Protein AF-A0A9D9CDP8-F1 (afdb_monomer)

Solvent-accessible surface area (backbone atoms only — not comparable to full-atom values): 4782 Å² total; per-residue (Å²): 85,73,25,64,76,56,57,92,87,63,86,78,74,52,51,56,52,79,94,64,58,49,92,42,41,29,35,30,37,70,70,75,62,59,91,96,53,82,82,88,49,89,57,52,78,38,72,43,38,24,43,47,38,44,75,62,33,41,76,69,70,62,80,48,64,70,40,73,51,46,71,50,78,43,76,55,134

pLDDT: mean 94.45, std 4.02, range [81.12, 98.69]

Radius of gyration: 13.14 Å; Cα contacts (8 Å, |Δi|>4): 140; chains: 1; bounding box: 31×28×34 Å

Foldseek 3Di:
DWAAAADPPDDDAADADDDFDQAWKKQKAWDPDDPPDDDPFPRHRHIDGNVCRHPVHGPQDDNDHGDDTDMDIGTDD

Structure (mmCIF, N/CA/C/O backbone):
data_AF-A0A9D9CDP8-F1
#
_entry.id   AF-A0A9D9CDP8-F1
#
loop_
_atom_site.group_PDB
_atom_site.id
_atom_site.type_symbol
_atom_site.label_atom_id
_atom_site.label_alt_id
_atom_site.label_comp_id
_atom_site.label_asym_id
_atom_site.label_entity_id
_atom_site.label_seq_id
_atom_site.pdbx_PDB_ins_code
_atom_site.Cartn_x
_atom_site.Cartn_y
_atom_site.Cartn_z
_atom_site.occupancy
_atom_site.B_iso_or_equiv
_atom_site.auth_seq_id
_atom_site.auth_comp_id
_atom_site.auth_asym_id
_atom_site.auth_atom_id
_atom_site.pdbx_PDB_model_num
ATOM 1 N N . ALA A 1 1 ? 6.871 -3.182 -0.601 1.00 91.12 1 ALA A N 1
ATOM 2 C CA . ALA A 1 1 ? 7.112 -3.964 -1.840 1.00 91.12 1 ALA A CA 1
ATOM 3 C C . ALA A 1 1 ? 8.441 -3.539 -2.462 1.00 91.12 1 ALA A C 1
ATOM 5 O O . ALA A 1 1 ? 8.858 -2.410 -2.218 1.00 91.12 1 ALA A O 1
ATOM 6 N N . PHE A 1 2 ? 9.104 -4.410 -3.230 1.00 93.25 2 PHE A N 1
ATOM 7 C CA . PHE A 1 2 ? 10.362 -4.087 -3.915 1.00 93.25 2 PHE A CA 1
ATOM 8 C C . PHE A 1 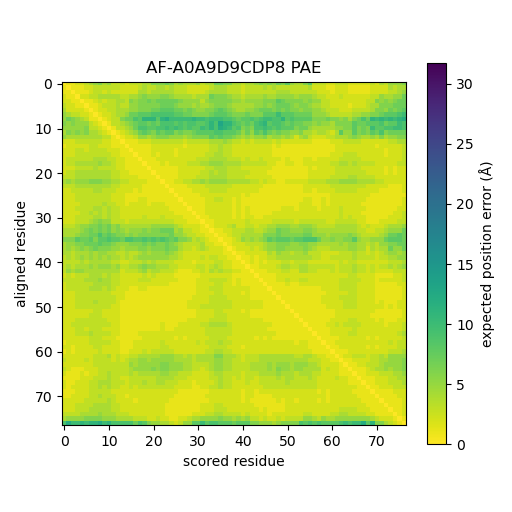2 ? 10.368 -4.654 -5.340 1.00 93.25 2 PHE A C 1
ATOM 10 O O . PHE A 1 2 ? 10.272 -5.866 -5.528 1.00 93.25 2 PHE A O 1
ATOM 17 N N . ASP A 1 3 ? 10.458 -3.769 -6.330 1.00 92.69 3 ASP A N 1
ATOM 18 C CA . ASP A 1 3 ? 10.623 -4.117 -7.736 1.00 92.69 3 ASP A CA 1
ATOM 19 C C . ASP A 1 3 ? 12.097 -4.462 -7.991 1.00 92.69 3 ASP A C 1
ATOM 21 O O . ASP A 1 3 ? 12.957 -3.604 -7.819 1.00 92.69 3 ASP A O 1
ATOM 25 N N . ILE A 1 4 ? 12.418 -5.688 -8.418 1.00 91.06 4 ILE A N 1
ATOM 26 C CA . ILE A 1 4 ? 13.812 -6.062 -8.725 1.00 91.06 4 ILE A CA 1
ATOM 27 C C . ILE A 1 4 ? 14.131 -5.702 -10.185 1.00 91.06 4 ILE A C 1
ATOM 29 O O . ILE A 1 4 ? 14.722 -4.660 -10.464 1.00 91.06 4 ILE A O 1
ATOM 33 N N . TYR A 1 5 ? 13.672 -6.522 -11.134 1.00 92.12 5 TYR A N 1
ATOM 34 C CA . TYR A 1 5 ? 13.807 -6.276 -12.573 1.00 92.12 5 TYR A CA 1
ATOM 35 C C . TYR A 1 5 ? 12.517 -6.661 -13.316 1.00 92.12 5 TYR A C 1
ATOM 37 O O . TYR A 1 5 ? 12.481 -7.708 -13.966 1.00 92.12 5 TYR A O 1
ATOM 45 N N . PRO A 1 6 ? 11.447 -5.846 -13.224 1.00 91.06 6 PRO A N 1
ATOM 46 C CA . PRO A 1 6 ? 10.214 -6.096 -13.969 1.00 91.06 6 PRO A CA 1
ATOM 47 C C . PRO A 1 6 ? 10.471 -6.080 -15.482 1.00 91.06 6 PRO A C 1
ATOM 49 O O . PRO A 1 6 ? 11.216 -5.227 -15.977 1.00 91.06 6 PRO A O 1
ATOM 52 N N .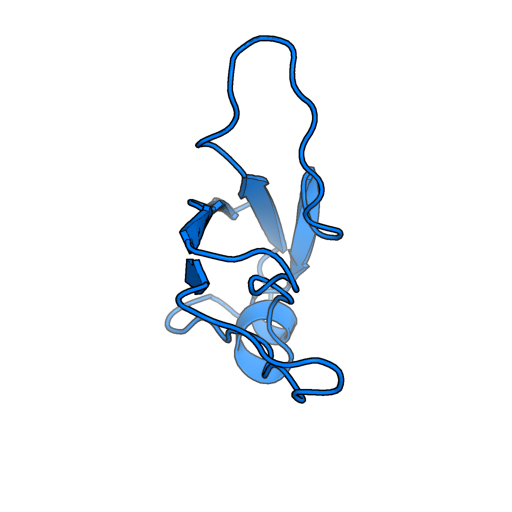 ARG A 1 7 ? 9.852 -6.994 -16.238 1.00 90.94 7 ARG A N 1
ATOM 53 C CA . ARG A 1 7 ? 9.907 -6.996 -17.708 1.00 90.94 7 ARG A CA 1
ATOM 54 C C . ARG A 1 7 ? 8.689 -6.292 -18.290 1.00 90.94 7 ARG A C 1
ATOM 56 O O . ARG A 1 7 ? 7.631 -6.187 -17.666 1.00 90.94 7 ARG A O 1
ATOM 63 N N . PHE A 1 8 ? 8.832 -5.816 -19.523 1.00 86.56 8 PHE A N 1
ATOM 64 C CA . PHE A 1 8 ? 7.714 -5.226 -20.247 1.00 86.56 8 PHE A CA 1
ATOM 65 C C . PHE A 1 8 ? 6.584 -6.253 -20.413 1.00 86.56 8 PHE A C 1
ATOM 67 O O . PHE A 1 8 ? 6.822 -7.376 -20.851 1.00 86.56 8 PHE A O 1
ATOM 74 N N . GLY A 1 9 ? 5.362 -5.864 -20.046 1.00 84.25 9 GLY A N 1
ATOM 75 C CA . GLY A 1 9 ? 4.186 -6.734 -20.117 1.00 84.25 9 GLY A CA 1
ATOM 76 C C . GLY A 1 9 ? 4.056 -7.765 -18.988 1.00 84.25 9 GLY A C 1
ATOM 77 O O . GLY A 1 9 ? 3.092 -8.531 -19.003 1.00 84.25 9 GLY A O 1
ATOM 78 N N . ASP A 1 10 ? 4.956 -7.786 -17.996 1.00 86.19 10 ASP A N 1
ATOM 79 C CA . ASP A 1 10 ? 4.799 -8.674 -16.838 1.00 86.19 10 ASP A CA 1
ATOM 80 C C . ASP A 1 10 ? 3.512 -8.325 -16.064 1.00 86.19 10 ASP A C 1
ATOM 82 O O . ASP A 1 10 ? 3.293 -7.184 -15.633 1.00 86.19 10 ASP A O 1
ATOM 86 N N . LYS A 1 11 ? 2.658 -9.337 -15.859 1.00 81.12 11 LYS A N 1
ATOM 87 C CA . LYS A 1 11 ? 1.455 -9.227 -15.027 1.00 81.12 11 LYS A CA 1
ATOM 88 C C . LYS A 1 11 ? 1.864 -9.208 -13.556 1.00 81.12 11 LYS A C 1
ATOM 90 O O . LYS A 1 11 ? 2.215 -10.239 -12.989 1.00 81.12 11 LYS A O 1
ATOM 95 N N . ARG A 1 12 ? 1.803 -8.030 -12.940 1.00 86.31 12 ARG A N 1
ATOM 96 C CA . ARG A 1 12 ? 2.072 -7.838 -11.512 1.00 86.31 12 ARG A CA 1
ATOM 97 C C . ARG A 1 12 ? 0.822 -8.162 -10.703 1.00 86.31 12 ARG A C 1
ATOM 99 O O . ARG A 1 12 ? -0.248 -7.630 -10.983 1.00 86.31 12 ARG A O 1
ATOM 106 N N . GLN A 1 13 ? 0.954 -9.058 -9.729 1.00 89.94 13 GLN A N 1
ATOM 107 C CA . GLN A 1 13 ? -0.142 -9.389 -8.824 1.00 89.94 13 GLN A CA 1
ATOM 108 C C . GLN A 1 13 ? -0.327 -8.285 -7.782 1.00 89.94 13 GLN A C 1
ATOM 110 O O . GLN A 1 13 ? 0.645 -7.692 -7.307 1.00 89.94 13 GLN A O 1
ATOM 115 N N . LYS A 1 14 ? -1.589 -8.038 -7.420 1.00 95.00 14 LYS A N 1
ATOM 116 C CA . LYS A 1 14 ? -1.944 -7.177 -6.293 1.00 95.00 14 LYS A CA 1
ATOM 117 C C . LYS A 1 14 ? -1.444 -7.799 -4.995 1.00 95.00 14 LYS A C 1
ATOM 119 O O . LYS A 1 14 ? -1.559 -9.007 -4.793 1.00 95.00 14 LYS A O 1
ATOM 124 N N . VAL A 1 15 ? -0.918 -6.961 -4.111 1.00 96.12 15 VAL A N 1
ATOM 125 C CA . VAL A 1 15 ? -0.506 -7.362 -2.766 1.00 96.12 15 VAL A CA 1
ATOM 126 C C . VAL A 1 15 ? -1.729 -7.327 -1.864 1.00 96.12 15 VAL A C 1
ATOM 128 O O . VAL A 1 15 ? -2.339 -6.274 -1.690 1.00 96.12 15 VAL A O 1
ATOM 131 N N . ARG A 1 16 ? -2.084 -8.481 -1.305 1.00 97.75 16 ARG A N 1
ATOM 132 C CA . ARG A 1 16 ? -3.155 -8.617 -0.317 1.00 97.75 16 ARG A CA 1
ATOM 133 C C . ARG A 1 16 ? -2.572 -8.537 1.084 1.00 97.75 16 ARG A C 1
ATOM 135 O O . ARG A 1 16 ? -1.457 -9.001 1.315 1.00 97.75 16 ARG A O 1
ATOM 142 N N . LEU A 1 17 ? -3.318 -7.913 1.983 1.00 97.25 17 LEU A N 1
ATOM 143 C CA . LEU A 1 17 ? -2.993 -7.862 3.403 1.00 97.25 17 LEU A CA 1
ATOM 144 C C . LEU A 1 17 ? -3.702 -9.002 4.137 1.00 97.25 17 LEU A C 1
ATOM 146 O O . LEU A 1 17 ? -4.601 -9.636 3.592 1.00 97.25 17 LEU A O 1
ATOM 150 N N . GLU A 1 18 ? -3.309 -9.248 5.379 1.00 97.81 18 GLU A N 1
ATOM 151 C CA . GLU A 1 18 ? -3.936 -10.239 6.252 1.00 97.81 18 GLU A CA 1
ATOM 152 C C . GLU A 1 18 ? -4.111 -9.650 7.655 1.00 97.81 18 GLU A C 1
ATOM 154 O O . GLU A 1 18 ? -3.436 -8.687 8.025 1.00 97.81 18 GLU A O 1
ATOM 159 N N . GLY A 1 19 ? -5.032 -10.217 8.438 1.00 97.88 19 GLY A N 1
ATOM 160 C CA . GLY A 1 19 ? -5.246 -9.823 9.835 1.00 97.88 19 GLY A CA 1
ATOM 161 C C . GLY A 1 19 ? -5.983 -8.494 10.038 1.00 97.88 19 GLY A C 1
ATOM 162 O O . GLY A 1 19 ? -5.970 -7.959 11.145 1.00 97.88 19 GLY A O 1
ATOM 163 N N . LEU A 1 20 ? -6.629 -7.954 8.999 1.00 98.19 20 LEU A N 1
ATOM 164 C CA . LEU A 1 20 ? -7.476 -6.765 9.109 1.00 98.19 20 LEU A CA 1
ATOM 165 C C . LEU A 1 20 ? -8.909 -7.136 9.506 1.00 98.19 20 LEU A C 1
ATOM 167 O O . LEU A 1 20 ? -9.378 -8.250 9.286 1.00 98.19 20 LEU A O 1
ATOM 171 N N . ILE A 1 21 ? -9.627 -6.164 10.061 1.00 98.38 21 ILE A N 1
ATOM 172 C CA . ILE A 1 21 ? -11.051 -6.288 10.361 1.00 98.38 21 ILE A CA 1
ATOM 173 C C . ILE A 1 21 ? -11.830 -5.866 9.106 1.00 98.38 21 ILE A C 1
ATOM 175 O O . ILE A 1 21 ? -11.684 -4.738 8.639 1.00 98.38 21 ILE A O 1
ATOM 179 N N . ALA A 1 22 ? -12.630 -6.773 8.542 1.00 98.12 22 ALA A N 1
ATOM 180 C CA . ALA A 1 22 ? -13.224 -6.617 7.211 1.00 98.12 22 ALA A CA 1
ATOM 181 C C . ALA A 1 22 ? -14.118 -5.371 7.045 1.00 98.12 22 ALA A C 1
ATOM 183 O O . ALA A 1 22 ? -14.064 -4.720 6.000 1.00 98.12 22 ALA A O 1
ATOM 184 N N . ASP A 1 23 ? -14.904 -5.027 8.068 1.00 97.75 23 ASP A N 1
ATOM 185 C CA . ASP A 1 23 ? -15.851 -3.904 8.084 1.00 97.75 23 ASP A CA 1
ATOM 186 C C . ASP A 1 23 ? -15.212 -2.557 8.462 1.00 97.75 23 ASP A C 1
ATOM 188 O O . ASP A 1 23 ? -15.852 -1.513 8.328 1.00 97.75 23 ASP A O 1
ATOM 192 N N . LYS A 1 24 ? -13.937 -2.545 8.874 1.00 98.44 24 LYS A N 1
ATOM 193 C CA . LYS A 1 24 ? -13.210 -1.304 9.159 1.00 98.44 24 LYS A CA 1
ATOM 194 C C . LYS A 1 24 ? -12.627 -0.668 7.905 1.00 98.44 24 LYS A C 1
ATOM 196 O O . LYS A 1 24 ? -12.282 -1.340 6.935 1.00 98.44 24 LYS A O 1
ATOM 201 N N . GLN A 1 25 ? -12.491 0.652 7.969 1.00 98.56 25 GLN A N 1
ATOM 202 C CA . GLN A 1 25 ? -11.880 1.476 6.936 1.00 98.56 25 GLN A CA 1
ATOM 203 C C . GLN A 1 25 ? -10.419 1.762 7.280 1.00 98.56 25 GLN A C 1
ATOM 205 O O . GLN A 1 25 ? -10.086 2.061 8.427 1.00 98.56 25 GLN A O 1
ATOM 210 N N . TYR A 1 26 ? -9.552 1.684 6.279 1.00 98.69 26 TYR A N 1
ATOM 211 C CA . TYR A 1 26 ? -8.114 1.852 6.422 1.00 98.69 26 TYR A CA 1
ATOM 212 C C . TYR A 1 26 ? -7.593 2.818 5.368 1.00 98.69 26 TYR A C 1
ATOM 214 O O . TYR A 1 26 ? -7.765 2.590 4.171 1.00 98.69 26 TYR A O 1
ATOM 222 N N . GLN A 1 27 ? -6.940 3.885 5.815 1.00 98.50 27 GLN A N 1
ATOM 223 C CA . GLN A 1 27 ? -6.239 4.809 4.937 1.00 98.50 27 GLN A CA 1
ATOM 224 C C . GLN A 1 27 ? -4.857 4.257 4.588 1.00 98.50 27 GLN A C 1
ATOM 226 O O . GLN A 1 27 ? -4.155 3.722 5.447 1.00 98.50 27 GLN A O 1
ATOM 231 N N . VAL A 1 28 ? -4.485 4.399 3.320 1.00 98.31 28 VAL A N 1
ATOM 232 C CA . VAL A 1 28 ? -3.245 3.890 2.733 1.00 98.31 28 VAL A CA 1
ATOM 233 C C . VAL A 1 28 ? -2.342 5.066 2.383 1.00 98.31 28 VAL A C 1
ATOM 235 O O . VAL A 1 28 ? -2.704 5.874 1.534 1.00 98.31 28 VAL A O 1
ATOM 238 N N . ASN A 1 29 ? -1.151 5.146 2.976 1.00 97.38 29 ASN A N 1
ATOM 239 C CA . ASN A 1 29 ? -0.185 6.215 2.701 1.00 97.38 29 ASN A CA 1
ATOM 240 C C . ASN A 1 29 ? 1.192 5.638 2.36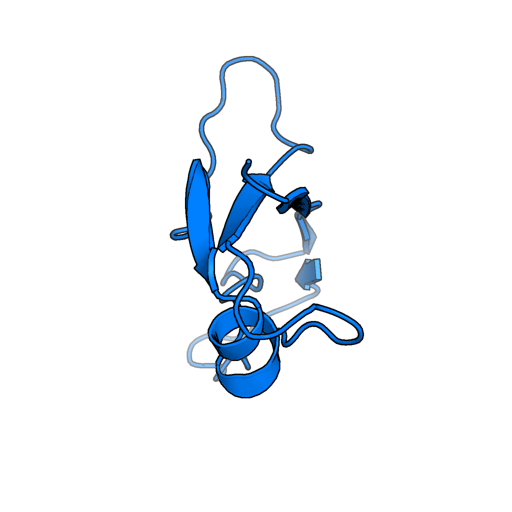8 1.00 97.38 29 ASN A C 1
ATOM 242 O O . ASN A 1 29 ? 1.723 4.818 3.106 1.00 97.38 29 ASN A O 1
ATOM 246 N N . GLU A 1 30 ? 1.803 6.072 1.272 1.00 96.75 30 GLU A N 1
ATOM 247 C CA . GLU A 1 30 ? 3.206 5.793 0.974 1.00 96.75 30 GLU A CA 1
ATOM 248 C C . GLU A 1 30 ? 4.100 6.764 1.755 1.00 96.75 30 GLU A C 1
ATOM 250 O O . GLU A 1 30 ? 3.945 7.980 1.653 1.00 96.75 30 GLU A O 1
ATOM 255 N N . ILE A 1 31 ? 5.035 6.226 2.540 1.00 96.50 31 ILE A N 1
ATOM 256 C CA . ILE A 1 31 ? 5.792 7.002 3.539 1.00 96.50 31 ILE A CA 1
ATOM 257 C C . ILE A 1 31 ? 7.288 7.127 3.235 1.00 96.50 31 ILE A C 1
ATOM 259 O O . ILE A 1 31 ? 7.984 7.895 3.888 1.00 96.50 31 ILE A O 1
ATOM 263 N N . ASN A 1 32 ? 7.810 6.399 2.246 1.00 94.62 32 ASN A N 1
ATOM 264 C CA . ASN A 1 32 ? 9.230 6.440 1.873 1.00 94.62 32 ASN A CA 1
ATOM 265 C C . ASN A 1 32 ? 9.541 7.434 0.738 1.00 94.62 32 ASN A C 1
ATOM 267 O O . ASN A 1 32 ? 10.533 7.263 0.028 1.00 94.62 32 ASN A O 1
ATOM 271 N N . MET A 1 33 ? 8.696 8.450 0.549 1.00 92.81 33 MET A N 1
ATOM 272 C CA . MET A 1 33 ? 8.881 9.479 -0.474 1.00 92.81 33 MET A CA 1
ATOM 273 C C . MET A 1 33 ? 9.992 10.463 -0.090 1.00 92.81 33 MET A C 1
ATOM 275 O O . MET A 1 33 ? 10.137 10.834 1.075 1.00 92.81 33 MET A O 1
ATOM 279 N N . MET A 1 34 ? 10.749 10.936 -1.083 1.00 90.31 34 MET A N 1
ATOM 280 C CA . MET A 1 34 ? 11.707 12.026 -0.878 1.00 90.31 34 MET A CA 1
ATOM 281 C C . MET A 1 34 ? 10.969 13.344 -0.575 1.00 90.31 34 MET A C 1
ATOM 283 O O . MET A 1 34 ? 9.877 13.568 -1.107 1.00 90.31 34 MET A O 1
ATOM 287 N N . PRO A 1 35 ? 11.547 14.249 0.237 1.00 91.56 35 PRO A N 1
ATOM 288 C CA . PRO A 1 35 ? 10.929 15.539 0.536 1.00 91.56 35 PRO A CA 1
ATOM 289 C C . PRO A 1 35 ? 10.560 16.320 -0.734 1.00 91.56 35 PRO A C 1
ATOM 291 O O . PRO A 1 35 ? 11.378 16.473 -1.639 1.00 91.56 35 PRO A O 1
ATOM 294 N N . GLY A 1 36 ? 9.323 16.820 -0.796 1.00 91.50 36 GLY A N 1
ATOM 295 C CA . GLY A 1 36 ? 8.801 17.564 -1.949 1.00 91.50 36 GLY A CA 1
ATOM 296 C C . GLY A 1 36 ? 8.321 16.699 -3.122 1.00 91.50 36 GLY A C 1
ATOM 297 O O . GLY A 1 36 ? 7.808 17.249 -4.095 1.00 91.50 36 GLY A O 1
ATOM 298 N N . GLN A 1 37 ? 8.437 15.370 -3.042 1.00 91.56 37 GLN A N 1
ATOM 299 C CA . GLN A 1 37 ? 7.951 14.457 -4.076 1.00 91.56 37 GLN A CA 1
ATOM 300 C C . GLN A 1 37 ? 6.582 13.864 -3.709 1.00 91.56 37 GLN A C 1
ATOM 302 O O . GLN A 1 37 ? 6.374 13.378 -2.599 1.00 91.56 37 GLN A O 1
ATOM 307 N N . GLY A 1 38 ? 5.653 13.863 -4.668 1.00 90.06 38 GLY A N 1
ATOM 308 C CA . GLY A 1 38 ? 4.365 13.176 -4.545 1.00 90.06 38 GLY A CA 1
ATOM 309 C C . GLY A 1 38 ? 4.459 11.683 -4.867 1.00 90.06 38 GLY A C 1
ATOM 310 O O . GLY A 1 38 ? 5.288 11.267 -5.677 1.00 90.06 38 GLY A O 1
ATOM 311 N N . SER A 1 39 ? 3.592 10.881 -4.249 1.00 93.19 39 SER A N 1
ATOM 312 C CA . SER A 1 39 ? 3.496 9.442 -4.513 1.00 93.19 39 SER A CA 1
ATOM 313 C C . SER A 1 39 ? 2.886 9.151 -5.891 1.00 93.19 39 SER A C 1
ATOM 315 O O . SER A 1 39 ? 1.941 9.810 -6.327 1.00 93.19 39 SER A O 1
ATOM 317 N N . TRP A 1 40 ? 3.403 8.116 -6.558 1.00 90.38 40 TRP A N 1
ATOM 318 C CA . TRP A 1 40 ? 2.820 7.539 -7.779 1.00 90.38 40 TRP A CA 1
ATOM 319 C C . TRP A 1 40 ? 2.009 6.265 -7.505 1.00 90.38 40 TRP A C 1
ATOM 321 O O . TRP A 1 40 ? 1.638 5.541 -8.432 1.00 90.38 40 TRP A O 1
ATOM 331 N N . LEU A 1 41 ? 1.778 5.924 -6.238 1.00 93.12 41 LEU A N 1
ATOM 332 C CA . LEU A 1 41 ? 0.873 4.848 -5.864 1.00 93.12 41 LEU A CA 1
ATOM 333 C C . LEU A 1 41 ? -0.570 5.333 -6.033 1.00 93.12 41 LEU A C 1
ATOM 335 O O . LEU A 1 41 ? -0.993 6.283 -5.384 1.00 93.12 41 LEU A O 1
ATOM 339 N N . SER A 1 42 ? -1.345 4.654 -6.881 1.00 90.69 42 SER A N 1
ATOM 340 C CA . SER A 1 42 ? -2.738 5.022 -7.174 1.00 90.69 42 SER A CA 1
ATOM 341 C C . SER A 1 42 ? -3.638 5.060 -5.933 1.00 90.69 42 SER A C 1
ATOM 343 O O . SER A 1 42 ? -4.557 5.868 -5.878 1.00 90.69 42 SER A O 1
ATOM 345 N N . GLY A 1 43 ? -3.359 4.211 -4.940 1.00 92.69 43 GLY A N 1
ATOM 346 C CA . GLY A 1 43 ? -4.078 4.160 -3.664 1.00 92.69 43 GLY A CA 1
ATOM 347 C C . GLY A 1 43 ? -3.551 5.101 -2.578 1.00 92.69 43 GLY A C 1
ATOM 348 O O . GLY A 1 43 ? -4.044 5.036 -1.458 1.00 92.69 43 GLY A O 1
ATOM 349 N N . ASN A 1 44 ? -2.547 5.938 -2.853 1.00 96.75 44 ASN A N 1
ATOM 350 C CA . ASN A 1 44 ? -1.981 6.825 -1.838 1.00 96.75 44 ASN A CA 1
ATOM 351 C C . ASN A 1 44 ? -2.986 7.899 -1.391 1.00 96.75 44 ASN A C 1
ATOM 353 O O . ASN A 1 44 ? -3.574 8.593 -2.219 1.00 96.75 44 ASN A O 1
ATOM 357 N N . GLY A 1 45 ? -3.153 8.051 -0.078 1.00 96.56 45 GLY A N 1
ATOM 358 C CA . GLY A 1 45 ? -4.123 8.940 0.554 1.00 96.56 45 GLY A CA 1
ATOM 359 C C . GLY A 1 45 ? -5.562 8.421 0.534 1.00 96.56 45 GLY A C 1
ATOM 360 O O . GLY A 1 45 ? -6.432 9.060 1.125 1.00 96.56 45 GLY A O 1
ATOM 361 N N . GLN A 1 46 ? -5.831 7.286 -0.122 1.00 97.88 46 GLN A N 1
ATOM 362 C CA . GLN A 1 46 ? -7.173 6.718 -0.242 1.00 97.88 46 GLN A CA 1
ATOM 363 C C . GLN A 1 46 ? -7.500 5.784 0.924 1.00 97.88 46 GLN A C 1
ATOM 365 O O . GLN A 1 46 ? -6.614 5.214 1.562 1.00 97.88 46 GLN A O 1
ATOM 370 N N . THR A 1 47 ? -8.797 5.609 1.162 1.00 98.31 47 THR A N 1
ATOM 371 C CA . THR A 1 47 ? -9.335 4.733 2.202 1.00 98.31 47 THR A CA 1
ATOM 372 C C . THR A 1 47 ? -10.021 3.529 1.569 1.00 98.31 47 THR A C 1
ATOM 374 O O . THR A 1 47 ? -10.804 3.678 0.632 1.00 98.31 47 THR A O 1
ATOM 377 N N . PHE A 1 48 ? -9.735 2.342 2.095 1.00 98.38 48 PHE A N 1
ATOM 378 C CA . PHE A 1 48 ? -10.283 1.070 1.633 1.00 98.38 48 PHE A CA 1
ATOM 379 C C . PHE A 1 48 ? -10.824 0.261 2.810 1.00 98.38 48 PHE A C 1
ATOM 381 O O . PHE A 1 48 ? -10.308 0.361 3.925 1.00 98.38 48 PHE A O 1
ATOM 388 N N . SER A 1 49 ? -11.816 -0.595 2.559 1.00 98.56 49 SER A N 1
ATOM 389 C CA . SER A 1 49 ? -12.257 -1.556 3.569 1.00 98.56 49 SER A CA 1
ATOM 390 C C . SER A 1 49 ? -11.178 -2.609 3.831 1.00 98.56 49 SER A C 1
ATOM 392 O O . SER A 1 49 ? -10.397 -2.961 2.938 1.00 98.56 49 SER A O 1
ATOM 394 N N . GLY A 1 50 ? -11.164 -3.163 5.045 1.00 98.50 50 GLY A N 1
ATOM 395 C CA . GLY A 1 50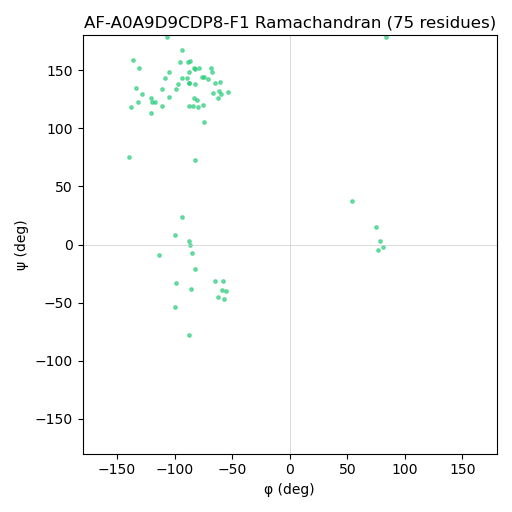 ? -10.319 -4.309 5.374 1.00 98.50 50 GLY A CA 1
ATOM 396 C C . GLY A 1 50 ? -10.577 -5.483 4.428 1.00 98.50 50 GLY A C 1
ATOM 397 O O . GLY A 1 50 ? -9.629 -6.103 3.953 1.00 98.50 50 GLY A O 1
ATOM 398 N N . ASP A 1 51 ? -11.843 -5.726 4.074 1.00 98.69 51 ASP A N 1
ATOM 399 C CA . ASP A 1 51 ? -12.230 -6.749 3.096 1.00 98.69 51 ASP A CA 1
ATOM 400 C C . ASP A 1 51 ? -11.558 -6.536 1.730 1.00 98.69 51 ASP A C 1
ATOM 402 O O . ASP A 1 51 ? -10.949 -7.455 1.182 1.00 98.69 51 ASP A O 1
ATOM 406 N N . TYR A 1 52 ? -11.575 -5.304 1.209 1.00 98.50 52 TYR A N 1
ATOM 407 C CA . TYR A 1 52 ? -10.930 -4.982 -0.062 1.00 98.50 52 TYR A CA 1
ATOM 408 C C . TYR A 1 52 ? -9.417 -5.216 0.003 1.00 98.50 52 TYR A C 1
ATOM 410 O O . TYR A 1 52 ? -8.837 -5.816 -0.905 1.00 98.50 52 TYR A O 1
ATOM 418 N N . LEU A 1 53 ? -8.767 -4.770 1.080 1.00 98.31 53 LEU A N 1
ATOM 419 C CA . LEU A 1 53 ? -7.322 -4.924 1.252 1.00 98.31 53 LEU A CA 1
ATOM 420 C C . LEU A 1 53 ? -6.893 -6.394 1.368 1.00 98.31 53 LEU A C 1
ATOM 422 O O . LEU A 1 53 ? -5.802 -6.740 0.908 1.00 98.31 53 LEU A O 1
ATOM 426 N N . MET A 1 54 ? -7.744 -7.258 1.927 1.00 98.50 54 MET A N 1
ATOM 427 C CA . MET A 1 54 ? -7.464 -8.689 2.073 1.00 98.50 54 MET A CA 1
ATOM 428 C C . MET A 1 54 ? -7.842 -9.513 0.831 1.00 98.50 54 MET A C 1
ATOM 430 O O . MET A 1 54 ? -7.097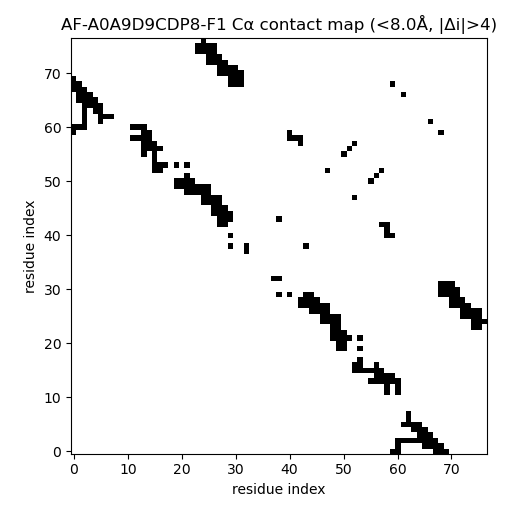 -10.409 0.443 1.00 98.50 54 MET A O 1
ATOM 434 N N . ASN A 1 55 ? -8.952 -9.205 0.155 1.00 98.25 55 ASN A N 1
ATOM 435 C CA . ASN A 1 55 ? -9.468 -10.027 -0.948 1.00 98.25 55 ASN A CA 1
ATOM 436 C C . ASN A 1 55 ? -9.088 -9.50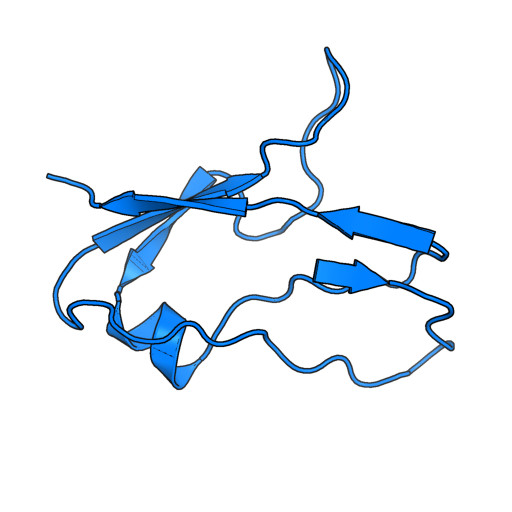7 -2.345 1.00 98.25 55 ASN A C 1
ATOM 438 O O . ASN A 1 55 ? -8.838 -10.299 -3.262 1.00 98.25 55 ASN A O 1
A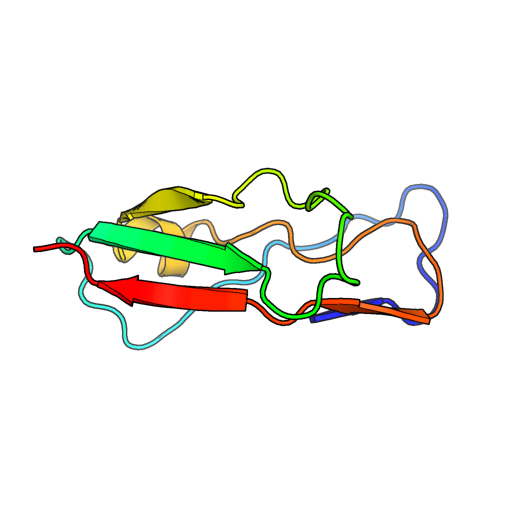TOM 442 N N . VAL A 1 56 ? -8.987 -8.185 -2.520 1.00 97.56 56 VAL A N 1
ATOM 443 C CA . VAL A 1 56 ? -8.608 -7.548 -3.795 1.00 97.56 56 VAL A CA 1
ATOM 444 C C . VAL A 1 56 ? -7.133 -7.151 -3.791 1.00 97.56 56 VAL A C 1
ATOM 446 O O . VAL A 1 56 ? -6.383 -7.585 -4.669 1.00 97.56 56 VAL A O 1
ATOM 449 N N . GLY A 1 57 ? -6.706 -6.387 -2.786 1.00 97.38 57 GLY A N 1
ATOM 450 C CA . GLY A 1 57 ? -5.323 -5.949 -2.596 1.00 97.38 57 GLY A CA 1
ATOM 451 C C . GLY A 1 57 ? -4.911 -4.696 -3.384 1.00 97.38 57 GLY A C 1
ATOM 452 O O . GLY A 1 57 ? -5.679 -4.107 -4.151 1.00 97.38 57 GLY A O 1
ATOM 453 N N . LEU A 1 58 ? -3.655 -4.290 -3.185 1.00 97.12 58 LEU A N 1
ATOM 454 C CA . LEU A 1 58 ? -3.055 -3.048 -3.679 1.00 97.12 58 LEU A CA 1
ATOM 455 C C . LEU A 1 58 ? -2.047 -3.286 -4.814 1.00 97.12 58 LEU A C 1
ATOM 457 O O . LEU A 1 58 ? -1.245 -4.221 -4.778 1.00 97.12 58 LEU A O 1
ATOM 461 N N . ASP A 1 59 ? -2.020 -2.380 -5.792 1.00 94.44 59 ASP A N 1
ATOM 462 C CA . ASP A 1 59 ? -1.048 -2.386 -6.894 1.00 94.44 59 ASP A CA 1
ATOM 463 C C . ASP A 1 59 ? 0.284 -1.738 -6.467 1.00 94.44 59 ASP A C 1
ATOM 465 O O . ASP A 1 59 ? 0.614 -0.616 -6.851 1.00 94.44 59 ASP A O 1
ATOM 469 N N . LEU A 1 60 ? 1.059 -2.442 -5.635 1.00 94.56 60 LEU A N 1
ATOM 470 C CA . LEU A 1 60 ? 2.306 -1.906 -5.066 1.00 94.56 60 LEU A CA 1
ATOM 471 C C . LEU A 1 60 ? 3.526 -2.019 -5.996 1.00 94.56 60 LEU A C 1
ATOM 473 O O . LEU A 1 60 ? 4.500 -1.287 -5.821 1.00 94.56 60 LEU A O 1
ATOM 477 N N . PHE A 1 61 ? 3.506 -2.916 -6.980 1.00 93.12 61 PHE A N 1
ATOM 478 C CA . PHE A 1 61 ? 4.635 -3.118 -7.894 1.00 93.12 61 PHE A CA 1
ATOM 479 C C . PHE A 1 61 ? 4.561 -2.176 -9.096 1.00 93.12 61 PHE A C 1
ATOM 481 O O . PHE A 1 61 ? 3.493 -1.953 -9.672 1.00 93.12 61 PHE A O 1
ATOM 488 N N . SER A 1 62 ? 5.696 -1.621 -9.508 1.00 89.88 62 SER A N 1
ATOM 489 C CA . SER A 1 62 ? 5.819 -0.716 -10.656 1.00 89.88 62 SER A CA 1
ATOM 490 C C . SER A 1 62 ? 6.493 -1.398 -11.859 1.00 89.88 62 SER A C 1
ATOM 492 O O . SER A 1 62 ? 6.825 -2.579 -11.825 1.00 89.88 62 SER A O 1
ATOM 494 N N . GLY A 1 63 ? 6.636 -0.668 -12.969 1.00 89.56 63 GLY A N 1
ATOM 495 C CA . GLY A 1 63 ? 7.509 -1.080 -14.076 1.00 89.56 63 GLY A CA 1
ATOM 496 C C . GLY A 1 63 ? 8.963 -0.626 -13.891 1.00 89.56 63 GLY A C 1
ATOM 497 O O . GLY A 1 63 ? 9.792 -0.890 -14.759 1.00 89.56 63 GLY A O 1
ATOM 498 N N . ASN A 1 64 ? 9.269 0.081 -12.798 1.00 90.31 64 ASN A N 1
ATOM 499 C CA . ASN A 1 64 ? 10.599 0.605 -12.521 1.00 90.31 64 ASN A CA 1
ATOM 500 C C . ASN A 1 64 ? 11.501 -0.502 -11.972 1.00 90.31 64 ASN A C 1
ATOM 502 O O . ASN A 1 64 ? 11.045 -1.446 -11.332 1.00 90.31 64 ASN A O 1
ATOM 506 N N . LYS A 1 65 ? 12.803 -0.378 -12.216 1.00 92.88 65 LYS A N 1
ATOM 507 C CA . LYS A 1 65 ? 13.811 -1.306 -11.692 1.00 92.88 65 LYS A CA 1
ATOM 508 C C . LYS A 1 65 ? 14.284 -0.826 -10.325 1.00 92.88 65 LYS A C 1
ATOM 510 O O . LYS A 1 65 ? 14.466 0.376 -10.144 1.00 92.88 65 LYS A O 1
ATOM 515 N N . LEU A 1 66 ? 14.541 -1.766 -9.418 1.00 94.06 66 LEU A N 1
ATOM 516 C CA . LEU A 1 66 ? 15.130 -1.514 -8.096 1.00 94.06 66 LEU A CA 1
ATOM 517 C C . LEU A 1 66 ? 14.375 -0.455 -7.274 1.00 94.06 66 LEU A C 1
ATOM 519 O O . LEU A 1 66 ? 14.985 0.355 -6.580 1.00 94.06 66 LEU A O 1
ATOM 523 N N . HIS A 1 67 ? 13.045 -0.447 -7.363 1.00 91.56 67 HIS A N 1
ATOM 524 C CA . HIS A 1 67 ? 12.200 0.551 -6.713 1.00 91.56 67 HIS A CA 1
ATOM 525 C C . HIS A 1 67 ? 11.505 -0.040 -5.483 1.00 91.56 67 HIS A C 1
ATOM 527 O O . HIS A 1 67 ? 10.853 -1.082 -5.564 1.00 91.56 67 HIS A O 1
ATOM 533 N N . SER A 1 68 ? 11.633 0.619 -4.330 1.00 92.81 68 SER A N 1
ATOM 534 C CA . SER A 1 68 ? 10.987 0.209 -3.081 1.00 92.81 68 SER A CA 1
ATOM 535 C C . SER A 1 68 ? 9.800 1.103 -2.744 1.00 92.81 68 SER A C 1
ATOM 537 O O . SER A 1 68 ? 9.785 2.294 -3.043 1.00 92.81 68 SER A O 1
ATOM 539 N N . ARG A 1 69 ? 8.800 0.510 -2.089 1.00 93.56 69 ARG A N 1
ATOM 540 C CA . ARG A 1 69 ? 7.672 1.233 -1.494 1.00 93.56 69 ARG A CA 1
ATOM 541 C C . ARG A 1 69 ? 7.411 0.742 -0.086 1.00 93.56 69 ARG A C 1
ATOM 543 O O . ARG A 1 69 ? 7.338 -0.476 0.137 1.00 93.56 69 ARG A O 1
ATOM 550 N N . VAL A 1 70 ? 7.215 1.686 0.820 1.00 96.38 70 VAL A N 1
ATOM 551 C CA . VAL A 1 70 ? 6.777 1.466 2.195 1.00 96.38 70 VAL A CA 1
ATOM 552 C C . VAL A 1 70 ? 5.438 2.158 2.346 1.00 96.38 70 VAL A C 1
ATOM 554 O O . VAL A 1 70 ? 5.314 3.352 2.086 1.00 96.38 70 VAL A O 1
ATOM 557 N N . VAL A 1 71 ? 4.437 1.378 2.732 1.00 97.38 71 VAL A N 1
ATOM 558 C CA . VAL A 1 71 ? 3.061 1.839 2.846 1.00 97.38 71 VAL A CA 1
ATOM 559 C C . VAL A 1 71 ? 2.614 1.650 4.285 1.00 97.38 71 VAL A C 1
ATOM 561 O O . VAL A 1 71 ? 2.719 0.550 4.827 1.00 97.38 71 VAL A O 1
ATO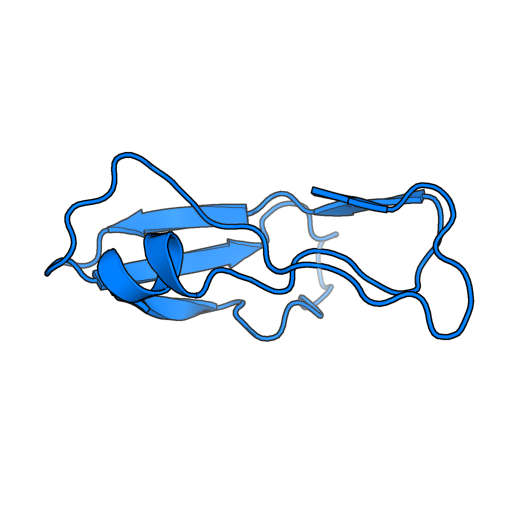M 564 N N . GLU A 1 72 ? 2.136 2.729 4.881 1.00 97.94 72 GLU A N 1
ATOM 565 C CA . GLU A 1 72 ? 1.455 2.748 6.163 1.00 97.94 72 GLU A CA 1
ATOM 566 C C . GLU A 1 72 ? -0.044 2.504 5.953 1.00 97.94 72 GLU A C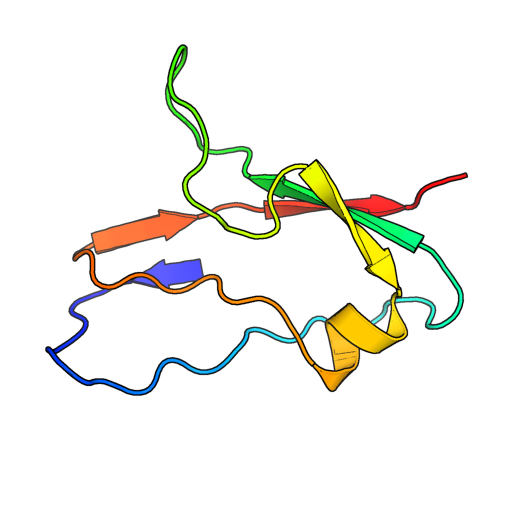 1
ATOM 568 O O . GLU A 1 72 ? -0.647 3.018 5.005 1.00 97.94 72 GLU A O 1
ATOM 573 N N . ILE A 1 73 ? -0.630 1.700 6.841 1.00 98.06 73 ILE A N 1
ATOM 574 C CA . ILE A 1 73 ? -2.053 1.366 6.857 1.00 98.06 73 ILE A CA 1
ATOM 575 C C . ILE A 1 73 ? -2.616 1.814 8.203 1.00 98.06 73 ILE A C 1
ATOM 577 O O . ILE A 1 73 ? -2.272 1.240 9.237 1.00 98.06 73 ILE A O 1
ATOM 581 N N . THR A 1 74 ? -3.501 2.808 8.186 1.00 98.19 74 THR A N 1
ATOM 582 C CA . THR A 1 74 ? -4.041 3.418 9.409 1.00 98.19 74 THR A CA 1
ATOM 583 C C . THR A 1 74 ? -5.548 3.256 9.457 1.00 98.19 74 THR A C 1
ATOM 585 O O . THR A 1 74 ? -6.260 3.691 8.551 1.00 98.19 74 THR A O 1
ATOM 588 N N . VAL A 1 75 ? -6.045 2.634 10.528 1.00 98.12 75 VAL A N 1
ATOM 589 C CA . VAL A 1 75 ? -7.486 2.501 10.765 1.00 98.12 75 VAL A CA 1
ATOM 590 C C . VAL A 1 75 ? -8.120 3.885 10.903 1.00 98.12 75 VAL A C 1
ATOM 592 O O . VAL A 1 75 ? -7.596 4.743 11.611 1.00 98.12 75 VAL A O 1
ATOM 595 N N . GLN A 1 76 ? -9.227 4.108 10.203 1.00 96.94 76 GLN A N 1
ATOM 596 C CA . GLN A 1 76 ? -10.000 5.338 10.318 1.00 96.94 76 GLN A CA 1
ATOM 597 C C . GLN A 1 76 ? -11.032 5.217 11.456 1.00 96.94 76 GLN A C 1
ATOM 599 O O . GLN A 1 76 ? -11.475 4.095 11.731 1.00 96.94 76 GLN A O 1
ATOM 604 N N . PRO A 1 77 ? -11.366 6.332 12.137 1.00 87.50 77 PRO A N 1
ATOM 605 C CA . PRO A 1 77 ? -12.361 6.359 13.211 1.00 87.50 77 PRO A CA 1
ATOM 606 C C . PRO A 1 77 ? -13.752 5.888 12.780 1.00 87.50 77 PRO A C 1
ATOM 608 O O . PRO A 1 77 ? -14.129 6.135 11.611 1.00 87.50 77 PRO A O 1
#

Secondary structure (DSSP, 8-state):
-EES-PPTT--PPPBPP-S--TTSEEEEEE--PPTTPPP--TTTT-EEEHHHHHHT-B----SSSSEE--EEEEE--

Mean predicted aligned error: 2.97 Å

Nearest PDB structures (foldseek):
  6phw-assembly1_A  TM=7.257E-01  e=3.203E-02  Streptococcus pneumoniae TIGR4
  6phu-assembly1_A  TM=6.893E-01  e=7.954E-02  Streptococcus pneumoniae TIGR4
  8k7v-assembly1_A  TM=6.556E-01  e=4.345E-01  Blautia pseudococcoides
  8k7v-assembly1_B  TM=6.466E-01  e=3.025E+00  Blautia pseudococcoides
  8dgg-assembly1_B  TM=1.815E-01  e=9.011E+00  Mus musculus

Sequence (77 aa):
AFDIYPRFGDKRQKVRLEGLIADKQYQVNEINMMPGQGSWLSGNGQTFSGDYLMNVGLDLFSGNKLHSRVVEITVQP